Protein AF-A0A2N2P195-F1 (afdb_monomer)

Foldseek 3Di:
DDPPPDDLCNLCVQLVHDSVVSVCVVVVVDQQDLSNLVSVCVVVVHHSVVRNVVNVD

Radius of gyration: 10.69 Å; Cα contacts (8 Å, |Δi|>4): 48; chains: 1; bounding box: 23×23×26 Å

Nearest PDB structures (foldseek):
  3trb-assembly1_A  TM=9.667E-01  e=3.459E-04  Coxiella burnetii
  7csy-assembly1_A  TM=9.313E-01  e=3.919E-04  Pseudomonas aeruginosa PAO1
  6lb3-assembly2_H  TM=9.427E-01  e=1.065E-03  Pseudomonas aeruginosa PAO1
  6f8s-assembly1_C  TM=9.409E-01  e=2.400E-03  Pseudomonas putida
  6f8h-assembly2_C-3  TM=9.507E-01  e=2.895E-03  Pseudomonas putida

pLDDT: mean 87.11, std 11.93, range [43.97,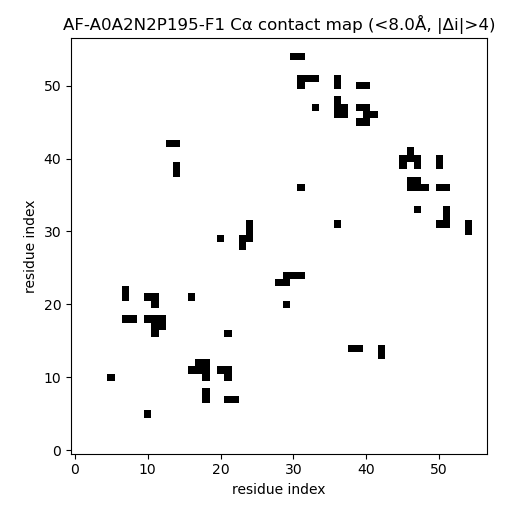 95.06]

Mean predicted aligned error: 4.38 Å

Structure (mmCIF, N/CA/C/O backbone):
data_AF-A0A2N2P195-F1
#
_entry.id   AF-A0A2N2P195-F1
#
loop_
_atom_site.group_PDB
_atom_site.id
_atom_site.type_symbol
_atom_site.label_atom_id
_atom_site.label_alt_id
_atom_site.label_comp_id
_atom_site.label_asym_id
_atom_site.label_entity_id
_atom_site.label_seq_id
_atom_site.pdbx_PDB_ins_code
_atom_site.Cartn_x
_atom_site.Cartn_y
_atom_site.Cartn_z
_atom_site.occupancy
_atom_site.B_iso_or_equiv
_atom_site.auth_seq_id
_atom_site.auth_comp_id
_atom_site.auth_asym_id
_atom_site.auth_atom_id
_atom_site.pdbx_PDB_model_num
ATOM 1 N N . MET A 1 1 ? -13.127 5.333 -5.100 1.00 43.97 1 MET A N 1
ATOM 2 C CA .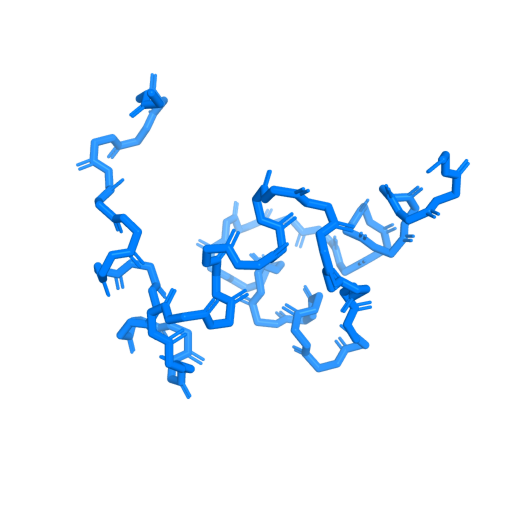 MET A 1 1 ? -12.700 4.002 -4.609 1.00 43.97 1 MET A CA 1
ATOM 3 C C . MET A 1 1 ? -13.589 3.578 -3.448 1.00 43.97 1 MET A C 1
ATOM 5 O O . MET A 1 1 ? -13.444 4.134 -2.369 1.00 43.97 1 MET A O 1
ATOM 9 N N . LYS A 1 2 ? -14.489 2.613 -3.655 1.00 52.84 2 LYS A N 1
ATOM 10 C CA . LYS A 1 2 ? -15.018 1.753 -2.583 1.00 52.84 2 LYS A CA 1
ATOM 11 C C . LYS A 1 2 ? -15.353 0.378 -3.168 1.00 52.84 2 LYS A C 1
ATOM 13 O O . LYS A 1 2 ? -16.272 0.289 -3.970 1.00 52.84 2 LYS A O 1
ATOM 18 N N . PRO A 1 3 ? -14.608 -0.657 -2.756 1.00 57.59 3 PRO A N 1
ATOM 19 C CA . PRO A 1 3 ? -15.210 -1.977 -2.540 1.00 57.59 3 PRO A CA 1
ATOM 20 C C . PRO A 1 3 ? -15.201 -2.398 -1.057 1.00 57.59 3 PRO A C 1
ATOM 22 O O . PRO A 1 3 ? -15.938 -3.293 -0.682 1.00 57.59 3 PRO A O 1
ATOM 25 N N . LEU A 1 4 ? -14.425 -1.732 -0.186 1.00 66.38 4 LEU A N 1
ATOM 26 C CA . LEU A 1 4 ? -14.292 -2.097 1.241 1.00 66.38 4 LEU A CA 1
ATOM 27 C C . LEU A 1 4 ? -14.576 -0.947 2.227 1.00 66.38 4 LEU A C 1
ATOM 29 O O . LEU A 1 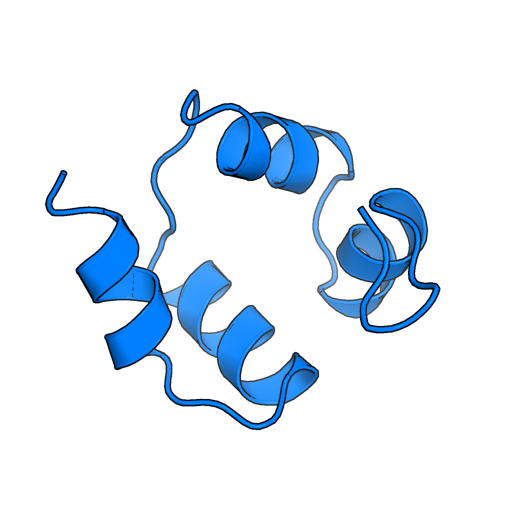4 ? -14.461 -1.114 3.433 1.00 66.38 4 LEU A O 1
ATOM 33 N N . GLY A 1 5 ? -14.899 0.258 1.740 1.00 72.12 5 GLY A N 1
ATOM 34 C CA . GLY A 1 5 ? -15.105 1.428 2.612 1.00 72.12 5 GLY A CA 1
ATOM 35 C C . GLY A 1 5 ? -13.835 1.965 3.298 1.00 72.12 5 GLY A C 1
ATOM 36 O O . GLY A 1 5 ? -13.930 2.856 4.136 1.00 72.12 5 GLY A O 1
ATOM 37 N N . ILE A 1 6 ? -12.654 1.458 2.936 1.00 82.19 6 ILE A N 1
ATOM 38 C CA . ILE A 1 6 ? -11.368 1.805 3.554 1.00 82.19 6 ILE A CA 1
ATOM 39 C C . ILE A 1 6 ? -10.780 3.056 2.888 1.00 82.19 6 ILE A C 1
ATOM 41 O O . ILE A 1 6 ? -10.674 3.138 1.663 1.00 82.19 6 ILE A O 1
ATOM 45 N N . SER A 1 7 ? -10.373 4.038 3.697 1.00 88.44 7 SER A N 1
ATOM 46 C CA . SER A 1 7 ? -9.641 5.211 3.210 1.00 88.44 7 SER A CA 1
ATOM 47 C C . SER A 1 7 ? -8.173 4.865 2.940 1.00 88.44 7 SER A C 1
ATOM 49 O O . SER A 1 7 ? -7.593 4.014 3.614 1.00 88.44 7 SER A O 1
ATOM 51 N N . ARG A 1 8 ? -7.525 5.571 2.000 1.00 87.19 8 ARG A N 1
ATOM 52 C CA . ARG A 1 8 ? -6.076 5.414 1.737 1.00 87.19 8 ARG A CA 1
ATOM 53 C C . ARG A 1 8 ? -5.239 5.602 3.006 1.00 87.19 8 ARG A C 1
ATOM 55 O O . ARG A 1 8 ? -4.242 4.918 3.188 1.00 87.19 8 ARG A O 1
ATOM 62 N N . TYR A 1 9 ? -5.675 6.504 3.887 1.00 90.69 9 TYR A N 1
ATOM 63 C CA . TYR A 1 9 ? -5.063 6.731 5.192 1.00 90.69 9 TYR A CA 1
ATOM 64 C C . TYR A 1 9 ? -5.157 5.500 6.099 1.00 90.69 9 TYR A C 1
ATOM 66 O O . TYR A 1 9 ? -4.146 5.082 6.656 1.00 90.69 9 TYR A O 1
ATOM 74 N N . ARG A 1 10 ? -6.345 4.889 6.214 1.00 90.94 10 ARG A N 1
ATOM 75 C CA . ARG A 1 10 ? -6.535 3.680 7.023 1.00 90.94 10 ARG A CA 1
ATOM 76 C C . ARG A 1 10 ? -5.713 2.516 6.478 1.00 90.94 10 ARG A C 1
ATOM 78 O O . ARG A 1 10 ? -4.989 1.901 7.242 1.00 90.94 10 ARG A O 1
ATOM 85 N N . LEU A 1 11 ? -5.728 2.304 5.161 1.00 91.56 11 LEU A N 1
ATOM 86 C CA . LEU A 1 11 ? -4.884 1.295 4.517 1.00 91.56 11 LEU A CA 1
ATOM 87 C C . LEU A 1 11 ? -3.395 1.522 4.820 1.00 91.56 11 LEU A C 1
ATOM 89 O O . LEU A 1 11 ? -2.686 0.592 5.178 1.00 91.56 11 LEU A O 1
ATOM 93 N N . ALA A 1 12 ? -2.916 2.762 4.706 1.00 93.12 12 ALA A N 1
ATOM 94 C CA . ALA A 1 12 ? -1.526 3.086 5.001 1.00 93.12 12 ALA A CA 1
ATOM 95 C C . ALA A 1 12 ? -1.166 2.801 6.467 1.00 93.12 12 ALA A C 1
ATOM 97 O O . ALA A 1 12 ? -0.136 2.181 6.732 1.00 93.12 12 ALA A O 1
ATOM 98 N N . LYS A 1 13 ? -2.046 3.185 7.400 1.00 93.75 13 LYS A N 1
ATOM 99 C CA . LYS A 1 13 ? -1.890 2.909 8.832 1.00 93.75 13 LYS A CA 1
ATOM 100 C C . LYS A 1 13 ? -1.843 1.406 9.111 1.00 93.75 13 LYS A C 1
ATOM 102 O O . LYS A 1 13 ? -0.923 0.957 9.786 1.00 93.75 13 LYS A O 1
ATOM 107 N N . ASP A 1 14 ? -2.774 0.643 8.549 1.00 92.62 14 ASP A N 1
ATOM 108 C CA . ASP A 1 14 ? -2.876 -0.803 8.769 1.00 92.62 14 ASP A CA 1
ATOM 109 C C . ASP A 1 14 ? -1.679 -1.563 8.166 1.00 92.62 14 ASP A C 1
ATOM 111 O O . ASP A 1 14 ? -1.212 -2.551 8.727 1.00 92.62 14 ASP A O 1
ATOM 115 N N . LEU A 1 15 ? -1.130 -1.080 7.046 1.00 92.00 15 LEU A N 1
ATOM 116 C CA . LEU A 1 15 ? 0.077 -1.638 6.427 1.00 92.00 15 LEU A CA 1
ATOM 117 C C . LEU A 1 15 ? 1.380 -1.142 7.081 1.00 92.00 15 LEU A C 1
ATOM 119 O O . LEU A 1 15 ? 2.455 -1.642 6.737 1.00 92.00 15 LEU A O 1
ATOM 123 N N . GLY A 1 16 ? 1.320 -0.161 7.987 1.00 93.25 16 GLY A N 1
ATOM 124 C CA . GLY A 1 16 ? 2.498 0.461 8.599 1.00 93.25 16 GLY A CA 1
ATOM 125 C C . GLY A 1 16 ? 3.355 1.256 7.608 1.00 93.25 16 GLY A C 1
ATOM 126 O O . GLY A 1 16 ? 4.580 1.266 7.713 1.00 93.25 16 GLY A O 1
ATOM 127 N N . VAL A 1 17 ? 2.731 1.886 6.610 1.00 92.19 17 VAL A N 1
ATOM 128 C CA . VAL A 1 17 ? 3.408 2.713 5.600 1.00 92.19 17 VAL A CA 1
ATOM 129 C C . VAL A 1 17 ? 2.850 4.132 5.582 1.00 92.19 17 VAL A C 1
ATOM 131 O O . VAL A 1 17 ? 1.782 4.415 6.118 1.00 92.19 17 VAL A O 1
ATOM 134 N N . THR A 1 18 ? 3.556 5.059 4.937 1.00 93.69 18 THR A N 1
ATOM 135 C CA . THR A 1 18 ? 3.060 6.433 4.811 1.00 93.69 18 THR A CA 1
ATOM 136 C C . THR A 1 18 ? 1.858 6.502 3.856 1.00 93.69 18 THR A C 1
ATOM 138 O O . THR A 1 18 ? 1.853 5.826 2.822 1.00 93.69 18 THR A O 1
ATOM 141 N N . PRO A 1 19 ? 0.852 7.361 4.119 1.00 92.62 19 PRO A N 1
ATOM 142 C CA . PRO A 1 19 ? -0.258 7.593 3.188 1.00 92.62 19 PRO A CA 1
ATOM 143 C C . PRO A 1 19 ? 0.201 8.028 1.791 1.00 92.62 19 PRO A C 1
ATOM 145 O O . PRO A 1 19 ? -0.403 7.640 0.792 1.00 92.62 19 PRO A O 1
ATOM 148 N N . ILE A 1 20 ? 1.312 8.773 1.717 1.00 94.06 20 ILE A N 1
ATOM 149 C CA . ILE A 1 20 ? 1.961 9.162 0.458 1.00 94.06 20 ILE A CA 1
ATOM 150 C C . ILE A 1 20 ? 2.384 7.933 -0.345 1.00 94.06 20 ILE A C 1
ATOM 152 O O . ILE A 1 20 ? 2.136 7.906 -1.545 1.00 94.06 20 ILE A O 1
ATOM 156 N N . ARG A 1 21 ? 2.953 6.894 0.288 1.00 93.31 21 ARG A N 1
ATOM 157 C CA . ARG A 1 21 ? 3.347 5.664 -0.418 1.00 93.31 21 ARG A CA 1
ATOM 158 C C . ARG A 1 21 ? 2.148 5.020 -1.110 1.00 93.31 21 ARG A C 1
ATOM 160 O O . ARG A 1 21 ? 2.238 4.689 -2.286 1.00 93.31 21 ARG A O 1
ATOM 167 N N . ILE A 1 22 ? 1.027 4.884 -0.401 1.00 92.38 22 ILE A N 1
ATOM 168 C CA . ILE A 1 22 ? -0.212 4.340 -0.974 1.00 92.38 22 ILE A CA 1
ATOM 169 C C . ILE A 1 22 ? -0.733 5.241 -2.092 1.00 92.38 22 ILE A C 1
ATOM 171 O O . ILE A 1 22 ? -1.133 4.738 -3.137 1.00 92.38 22 ILE A O 1
ATOM 175 N N . SER A 1 23 ? -0.689 6.563 -1.911 1.00 91.75 23 SER A N 1
ATOM 176 C CA . SER A 1 23 ? -1.082 7.506 -2.959 1.00 91.75 23 SER A CA 1
ATOM 177 C C . SER A 1 23 ? -0.233 7.330 -4.220 1.00 91.75 23 SER A C 1
ATOM 179 O O . SER A 1 23 ? -0.788 7.179 -5.300 1.00 91.75 23 SER A O 1
ATOM 181 N N . GLN A 1 24 ? 1.093 7.276 -4.097 1.00 93.19 24 GLN A N 1
ATOM 182 C CA . GLN A 1 24 ? 1.995 7.103 -5.237 1.00 93.19 24 GLN A CA 1
ATOM 183 C C . GLN A 1 24 ? 1.765 5.773 -5.962 1.00 93.19 24 GLN A C 1
ATOM 185 O O . GLN A 1 24 ? 1.760 5.755 -7.187 1.00 93.19 24 GLN A O 1
ATOM 190 N N . ILE A 1 25 ? 1.523 4.682 -5.226 1.00 91.19 25 ILE A N 1
ATOM 191 C CA . ILE A 1 25 ? 1.185 3.376 -5.817 1.00 91.19 25 ILE A CA 1
ATOM 192 C C . ILE A 1 25 ? -0.136 3.463 -6.591 1.00 91.19 25 ILE A C 1
ATOM 194 O O . ILE A 1 25 ? -0.213 3.021 -7.730 1.00 91.19 25 ILE A O 1
ATOM 198 N N . VAL A 1 26 ? -1.167 4.080 -6.004 1.00 87.69 26 VAL A N 1
ATOM 199 C CA . VAL A 1 26 ? -2.484 4.238 -6.648 1.00 87.69 26 VAL A CA 1
ATOM 200 C C . VAL A 1 26 ? -2.415 5.102 -7.911 1.00 87.69 26 VAL A C 1
ATOM 202 O O . VAL A 1 26 ? -3.173 4.856 -8.842 1.00 87.69 26 VAL A O 1
ATOM 205 N N . HIS A 1 27 ? -1.525 6.096 -7.955 1.00 90.31 27 HIS A N 1
ATOM 206 C CA . HIS A 1 27 ? -1.310 6.941 -9.136 1.00 90.31 27 HIS A CA 1
ATOM 207 C C . HIS A 1 27 ? -0.249 6.379 -10.100 1.00 90.31 27 HIS A C 1
ATOM 209 O O . HIS A 1 27 ? 0.139 7.079 -11.031 1.00 90.31 27 HIS A O 1
ATOM 215 N N . GLY A 1 28 ? 0.275 5.169 -9.867 1.00 89.31 28 GLY A N 1
ATOM 216 C CA . GLY A 1 28 ? 1.317 4.562 -10.708 1.00 89.31 28 GLY A CA 1
ATOM 217 C C . GLY A 1 28 ? 2.686 5.254 -10.641 1.00 89.31 28 GLY A C 1
ATOM 218 O O . GLY A 1 28 ? 3.609 4.883 -11.351 1.00 89.31 28 GLY A O 1
ATOM 219 N N . GLN A 1 29 ? 2.859 6.238 -9.758 1.00 92.12 29 GLN A N 1
ATOM 220 C CA . GLN A 1 29 ? 4.113 6.977 -9.569 1.00 92.12 29 GLN A CA 1
ATOM 221 C C . GLN A 1 29 ? 5.166 6.170 -8.803 1.00 92.12 29 GLN A C 1
ATOM 223 O O . GLN A 1 29 ? 6.320 6.585 -8.694 1.00 92.12 29 GLN A O 1
ATOM 228 N N . ARG A 1 30 ? 4.766 5.046 -8.199 1.00 90.44 30 ARG A N 1
ATOM 229 C CA . ARG A 1 30 ? 5.661 4.167 -7.455 1.00 90.44 30 ARG A CA 1
ATOM 230 C C . ARG A 1 30 ? 5.340 2.703 -7.706 1.00 90.44 30 ARG A C 1
ATOM 232 O O . ARG A 1 30 ? 4.229 2.243 -7.467 1.00 90.44 30 ARG A O 1
ATOM 239 N N . SER A 1 31 ? 6.391 1.976 -8.047 1.00 91.31 31 SER A N 1
ATOM 240 C CA . SER A 1 31 ? 6.457 0.521 -8.089 1.00 91.31 31 SER A CA 1
ATOM 241 C C . SER A 1 31 ? 6.140 -0.147 -6.741 1.00 91.31 31 SER A C 1
ATOM 243 O O . SER A 1 31 ? 6.596 0.297 -5.682 1.00 91.31 31 SER A O 1
ATOM 245 N N . ILE A 1 32 ? 5.388 -1.250 -6.774 1.00 92.56 32 ILE A N 1
ATOM 246 C CA . ILE A 1 32 ? 5.076 -2.075 -5.600 1.00 92.56 32 ILE A CA 1
ATOM 247 C C . ILE A 1 32 ? 6.288 -2.962 -5.286 1.00 92.56 32 ILE A C 1
ATOM 249 O O . ILE A 1 32 ? 6.643 -3.834 -6.063 1.00 92.56 32 ILE A O 1
ATOM 253 N N . SER A 1 33 ? 6.932 -2.765 -4.133 1.00 92.38 33 SER A N 1
ATOM 254 C CA . SER A 1 33 ? 8.017 -3.656 -3.692 1.00 92.38 33 SER A CA 1
ATOM 255 C C . SER A 1 33 ? 7.486 -5.006 -3.196 1.00 92.38 33 SER A C 1
ATOM 257 O O . SER A 1 33 ? 6.326 -5.109 -2.799 1.00 92.38 33 SER A O 1
ATOM 259 N N . VAL A 1 34 ? 8.357 -6.018 -3.106 1.00 92.44 34 VAL A N 1
ATOM 260 C CA . VAL A 1 34 ? 8.016 -7.337 -2.534 1.00 92.44 34 VAL A CA 1
ATOM 261 C C . VAL A 1 34 ? 7.460 -7.221 -1.106 1.00 92.44 34 VAL A C 1
ATOM 263 O O . VAL A 1 34 ? 6.425 -7.810 -0.810 1.00 92.44 34 VAL A O 1
ATOM 266 N N . ASP A 1 35 ? 8.073 -6.408 -0.236 1.00 92.75 35 ASP A N 1
ATOM 267 C CA . ASP A 1 35 ? 7.545 -6.134 1.116 1.00 92.75 35 ASP A CA 1
ATOM 268 C C . ASP A 1 35 ? 6.133 -5.524 1.066 1.00 92.75 35 ASP A C 1
ATOM 270 O O . ASP A 1 35 ? 5.230 -5.978 1.770 1.00 92.75 35 ASP A O 1
ATOM 274 N N . THR A 1 36 ? 5.904 -4.554 0.176 1.00 93.25 36 THR A N 1
ATOM 275 C CA . THR A 1 36 ? 4.584 -3.925 0.028 1.00 93.25 36 THR A CA 1
ATOM 276 C C . THR A 1 36 ? 3.550 -4.936 -0.472 1.00 93.25 36 THR A C 1
ATOM 278 O O . THR A 1 36 ? 2.441 -4.989 0.056 1.00 93.25 36 THR A O 1
ATOM 281 N N . ALA A 1 37 ? 3.922 -5.780 -1.436 1.00 94.00 37 ALA A N 1
ATOM 282 C CA . ALA A 1 37 ? 3.078 -6.848 -1.958 1.00 94.00 37 ALA A CA 1
ATOM 283 C C . ALA A 1 37 ? 2.709 -7.875 -0.876 1.00 94.00 37 ALA A C 1
ATOM 285 O O . ALA A 1 37 ? 1.549 -8.273 -0.791 1.00 94.00 37 ALA A O 1
ATOM 286 N N . MET A 1 38 ? 3.651 -8.267 -0.010 1.00 95.06 38 MET A N 1
ATOM 287 C CA . MET A 1 38 ? 3.373 -9.168 1.117 1.00 95.06 38 MET A CA 1
ATOM 288 C C . MET A 1 38 ? 2.413 -8.547 2.136 1.00 95.06 38 MET A C 1
ATOM 290 O O . MET A 1 38 ? 1.505 -9.225 2.620 1.00 95.06 38 MET A O 1
ATOM 294 N N . ARG A 1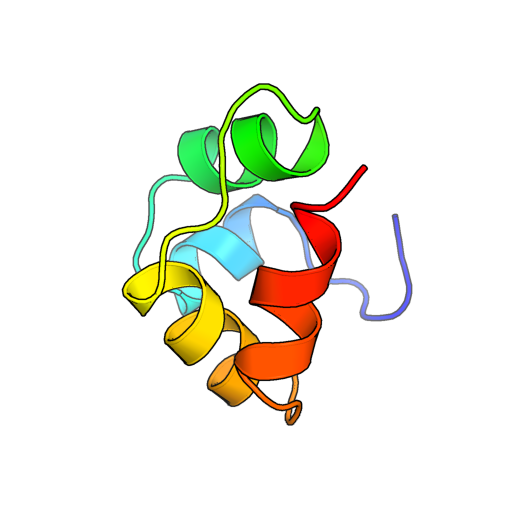 39 ? 2.573 -7.257 2.454 1.00 94.25 39 ARG A N 1
A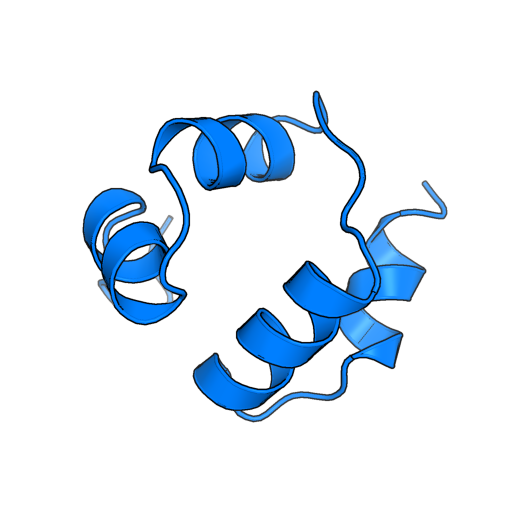TOM 295 C CA . ARG A 1 39 ? 1.662 -6.554 3.373 1.00 94.25 39 ARG A CA 1
ATOM 296 C C . ARG A 1 39 ? 0.251 -6.457 2.795 1.00 94.25 39 ARG A C 1
ATOM 298 O O . ARG A 1 39 ? -0.713 -6.764 3.489 1.00 94.25 39 ARG A O 1
ATOM 305 N N . LEU A 1 40 ? 0.136 -6.091 1.518 1.00 92.94 40 LEU A N 1
ATOM 306 C CA . LEU A 1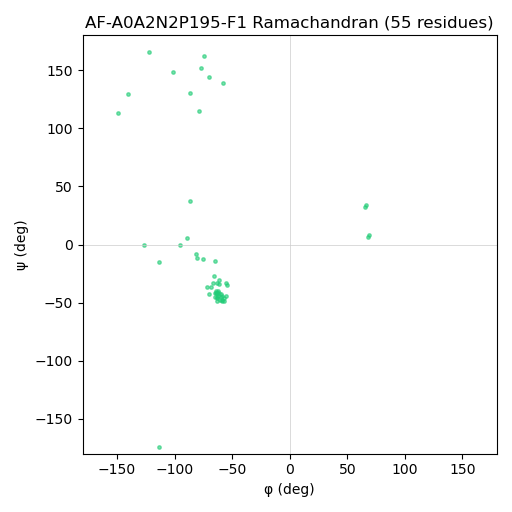 40 ? -1.144 -6.019 0.811 1.00 92.94 40 LEU A CA 1
ATOM 307 C C . LEU A 1 40 ? -1.818 -7.394 0.713 1.00 92.94 40 LEU A C 1
ATOM 309 O O . LEU A 1 40 ? -3.015 -7.504 0.959 1.00 92.94 40 LEU A O 1
ATOM 313 N N . ALA A 1 41 ? -1.049 -8.443 0.421 1.00 94.25 41 ALA A N 1
ATOM 314 C CA . ALA A 1 41 ? -1.524 -9.823 0.391 1.00 94.25 41 ALA A CA 1
ATOM 315 C C . ALA A 1 41 ? -2.135 -10.248 1.733 1.00 94.25 41 ALA A C 1
ATOM 317 O O . ALA A 1 41 ? -3.266 -10.726 1.773 1.00 94.25 41 ALA A O 1
ATOM 318 N N . ARG A 1 42 ? -1.433 -9.989 2.844 1.00 93.38 42 ARG A N 1
ATOM 319 C CA . ARG A 1 42 ? -1.941 -10.285 4.194 1.00 93.38 42 ARG A CA 1
ATOM 320 C C . ARG A 1 42 ? -3.187 -9.473 4.537 1.00 93.38 42 ARG A C 1
ATOM 322 O O . ARG A 1 42 ? -4.103 -10.015 5.140 1.00 93.38 42 ARG A O 1
ATOM 329 N N . TYR A 1 43 ? -3.222 -8.197 4.157 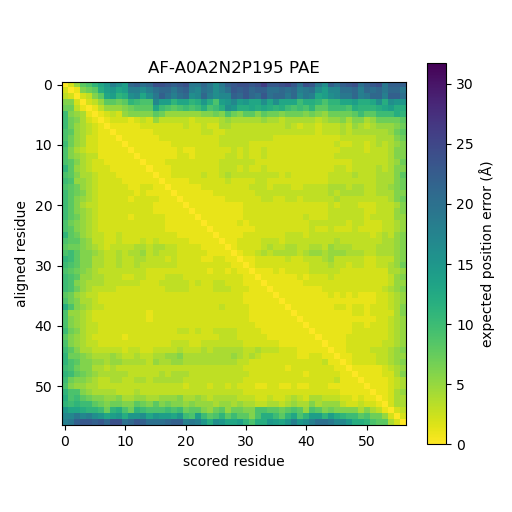1.00 91.88 43 TYR A N 1
ATOM 330 C CA . TYR A 1 43 ? -4.341 -7.309 4.470 1.00 91.88 43 TYR A CA 1
ATOM 331 C C . TYR A 1 43 ? -5.618 -7.663 3.701 1.00 91.88 43 TYR A C 1
ATOM 333 O O . TYR A 1 43 ? -6.705 -7.659 4.270 1.00 91.88 43 TYR A O 1
ATOM 341 N N . PHE A 1 44 ? -5.494 -7.976 2.411 1.00 91.38 44 PHE A N 1
ATOM 342 C CA . PHE A 1 44 ? -6.636 -8.257 1.540 1.00 91.38 44 PHE A CA 1
ATOM 343 C C . PHE A 1 44 ? -6.957 -9.752 1.399 1.00 91.38 44 PHE A C 1
ATOM 345 O O . PHE A 1 44 ? -7.890 -10.095 0.679 1.00 91.38 44 PHE A O 1
ATOM 352 N N . GLY A 1 45 ? -6.201 -10.640 2.051 1.00 92.06 45 GLY A N 1
ATOM 353 C CA . GLY A 1 45 ? -6.374 -12.089 1.913 1.00 92.06 45 GLY A CA 1
ATOM 354 C C . GLY A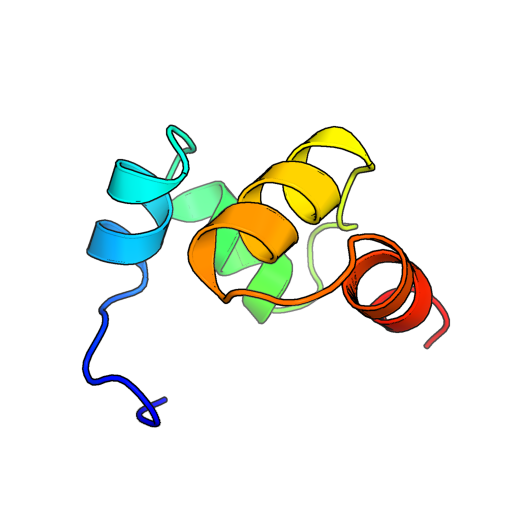 1 45 ? -6.045 -12.603 0.507 1.00 92.06 45 GLY A C 1
ATOM 355 O O . GLY A 1 45 ? -6.670 -13.545 0.030 1.00 92.06 45 GLY A O 1
ATOM 356 N N . THR A 1 46 ? -5.093 -11.966 -0.179 1.00 93.81 46 THR A N 1
ATOM 357 C CA . THR A 1 46 ? -4.648 -12.340 -1.533 1.00 93.81 46 THR A CA 1
ATOM 358 C C . THR A 1 46 ? -3.204 -12.854 -1.520 1.00 93.81 46 THR A C 1
ATOM 360 O O . THR A 1 46 ? -2.611 -13.032 -0.458 1.00 93.81 46 THR A O 1
ATOM 363 N N . SER A 1 47 ? -2.60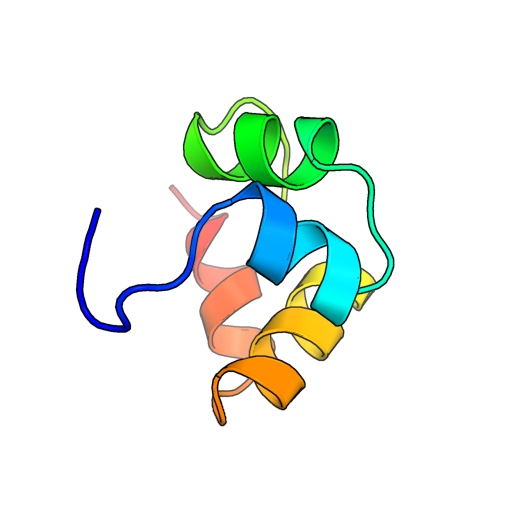6 -13.117 -2.689 1.00 94.06 47 SER A N 1
ATOM 364 C CA . SER A 1 47 ? -1.194 -13.507 -2.796 1.00 94.06 47 SER A CA 1
ATOM 365 C C . SER A 1 47 ? -0.307 -12.334 -3.226 1.00 94.06 47 SER A C 1
ATOM 367 O O . SER A 1 47 ? -0.716 -11.470 -4.003 1.00 94.06 47 SER A O 1
ATOM 369 N N . ALA A 1 48 ? 0.946 -12.307 -2.762 1.00 92.56 48 ALA A N 1
ATOM 370 C CA . ALA A 1 48 ? 1.903 -11.258 -3.136 1.00 92.56 48 ALA A CA 1
ATOM 371 C C . ALA A 1 48 ? 2.184 -11.236 -4.652 1.00 92.56 48 ALA A C 1
ATOM 373 O O . ALA A 1 48 ? 2.409 -10.175 -5.230 1.00 92.56 48 ALA A O 1
ATOM 374 N N . ALA A 1 49 ? 2.102 -12.396 -5.311 1.00 92.50 49 ALA A N 1
ATOM 375 C CA . ALA A 1 49 ? 2.279 -12.522 -6.753 1.00 92.50 49 ALA A CA 1
ATOM 376 C C . ALA A 1 49 ? 1.240 -11.720 -7.554 1.00 92.50 49 ALA A C 1
ATOM 378 O O . ALA A 1 49 ? 1.585 -11.173 -8.598 1.00 92.50 49 ALA A O 1
ATOM 379 N N . VAL A 1 50 ? -0.002 -11.607 -7.062 1.00 92.00 50 VAL A N 1
ATOM 380 C CA . VAL A 1 50 ? -1.042 -10.775 -7.696 1.00 92.00 50 VAL A CA 1
ATOM 381 C C . VAL A 1 50 ? -0.593 -9.315 -7.756 1.00 92.00 50 VAL A C 1
ATOM 383 O O . VAL A 1 50 ? -0.683 -8.688 -8.805 1.00 92.00 50 VAL A O 1
ATOM 386 N N . TRP A 1 51 ? -0.041 -8.796 -6.659 1.00 91.31 51 TRP A N 1
ATOM 387 C CA . TRP A 1 51 ? 0.400 -7.403 -6.560 1.00 91.31 51 TRP A CA 1
ATOM 388 C C . TRP A 1 51 ? 1.664 -7.109 -7.366 1.00 91.31 51 TRP A C 1
ATOM 390 O O . TRP A 1 51 ? 1.771 -6.045 -7.966 1.00 91.31 51 TRP A O 1
ATOM 400 N N . LEU A 1 52 ? 2.609 -8.048 -7.420 1.00 90.50 52 LEU A N 1
ATOM 401 C CA . LEU A 1 52 ? 3.817 -7.892 -8.237 1.00 90.50 52 LEU A CA 1
ATOM 402 C C . LEU A 1 52 ? 3.499 -7.935 -9.737 1.00 90.50 52 LEU A C 1
ATOM 404 O O . LEU A 1 52 ? 4.073 -7.176 -10.510 1.00 90.50 52 LEU A O 1
ATOM 408 N N . ARG A 1 53 ? 2.534 -8.764 -10.156 1.00 87.38 53 ARG A N 1
ATOM 409 C CA . ARG A 1 53 ? 2.086 -8.818 -11.558 1.00 87.38 53 ARG A CA 1
ATOM 410 C C . ARG A 1 53 ? 1.404 -7.530 -12.021 1.00 87.38 53 ARG A C 1
ATOM 412 O O . ARG A 1 53 ? 1.490 -7.213 -13.200 1.00 87.38 53 ARG A O 1
ATOM 419 N N . MET A 1 54 ? 0.795 -6.759 -11.117 1.00 80.44 54 MET A N 1
ATOM 420 C CA . MET A 1 54 ? 0.212 -5.450 -11.448 1.00 80.44 54 MET A CA 1
ATOM 421 C C . MET A 1 54 ? 1.254 -4.406 -11.876 1.00 80.44 54 MET A C 1
ATOM 423 O O . MET A 1 54 ? 0.870 -3.379 -12.419 1.00 80.44 54 MET A O 1
ATOM 427 N N . GLN A 1 55 ? 2.552 -4.647 -11.652 1.00 70.94 55 GLN A N 1
ATOM 428 C CA . GLN A 1 55 ? 3.616 -3.768 -12.147 1.00 70.94 55 GLN A CA 1
ATOM 429 C C . GLN A 1 55 ? 3.980 -3.999 -13.618 1.00 70.94 55 GLN A C 1
ATOM 431 O O . GLN A 1 55 ? 4.741 -3.213 -14.169 1.00 70.94 55 GLN A O 1
ATOM 436 N N . VAL A 1 56 ? 3.513 -5.087 -14.239 1.00 61.84 56 VAL A N 1
ATOM 437 C CA . VAL A 1 56 ? 3.923 -5.487 -15.599 1.00 61.84 56 VAL A CA 1
ATOM 438 C C . VAL A 1 56 ? 3.057 -4.788 -16.663 1.00 61.84 56 VAL A C 1
ATOM 440 O O . VAL A 1 56 ? 2.684 -5.385 -17.671 1.00 61.84 56 VAL A O 1
ATOM 443 N N . HIS A 1 57 ? 2.695 -3.524 -16.434 1.00 51.12 57 HIS A N 1
ATOM 444 C CA . HIS A 1 57 ? 1.943 -2.713 -17.389 1.00 51.12 57 HIS A CA 1
ATOM 445 C C . HIS A 1 57 ? 2.420 -1.266 -17.389 1.00 51.12 57 HIS A C 1
ATOM 447 O O . HIS A 1 57 ? 2.551 -0.700 -16.280 1.00 51.12 57 HIS A O 1
#

Solvent-accessible surface area (backbone atoms only — not comparable to full-atom values): 3466 Å² total; per-residue (Å²): 136,73,95,78,80,67,48,65,57,54,52,13,58,77,64,74,46,56,44,64,58,51,49,31,41,75,70,67,76,36,85,71,46,72,70,56,19,45,47,49,11,68,73,71,74,54,57,34,66,63,49,50,56,68,64,78,113

Sequence (57 aa):
MKPLGISRYRLAKDLGVTPIRISQIVHGQRSISVDTAMRLARYFGTSAAVWLRMQVH

Secondary structure (DSSP, 8-state):
--SS---HHHHHHHHTS-HHHHHHHHTTSS---HHHHHHHHHHHT--HHHHHHTT--